Protein AF-A0A3D0TY57-F1 (afdb_monomer_lite)

Radius of gyration: 16.29 Å; chains: 1; bounding box: 37×27×42 Å

Sequence (102 aa):
MGFAFADENRDRVNLVEIDNGDGCVAPTDETIATAEYPISRFLYTYIDAARADEPAVEAFIDFMLSDEGQPFVIDAGYVNVSAADTEKSRTVWATRTTGHSF

Structure (mmCIF, N/CA/C/O backbone):
data_AF-A0A3D0TY57-F1
#
_entry.id   AF-A0A3D0TY57-F1
#
loop_
_atom_site.group_PDB
_atom_site.id
_atom_site.type_symbol
_atom_site.label_atom_id
_atom_site.label_alt_id
_atom_site.label_comp_id
_atom_site.label_asym_id
_atom_site.label_entity_id
_atom_site.label_seq_id
_atom_site.pdbx_PDB_ins_code
_atom_site.Cartn_x
_atom_site.Cartn_y
_atom_site.Cartn_z
_atom_site.occupancy
_atom_site.B_iso_or_equiv
_atom_site.auth_seq_id
_atom_site.auth_comp_id
_atom_site.auth_asym_id
_atom_site.auth_atom_id
_atom_site.pdbx_PDB_model_num
ATOM 1 N N . MET A 1 1 ? -2.482 -13.333 15.336 1.00 64.94 1 MET A N 1
ATOM 2 C CA . MET A 1 1 ? -3.776 -13.436 14.628 1.00 64.94 1 MET A CA 1
ATOM 3 C C . MET A 1 1 ? -4.029 -12.078 14.001 1.00 64.94 1 MET A C 1
ATOM 5 O O . MET A 1 1 ? -3.837 -11.095 14.705 1.00 64.94 1 MET A O 1
ATOM 9 N N . GLY A 1 2 ? -4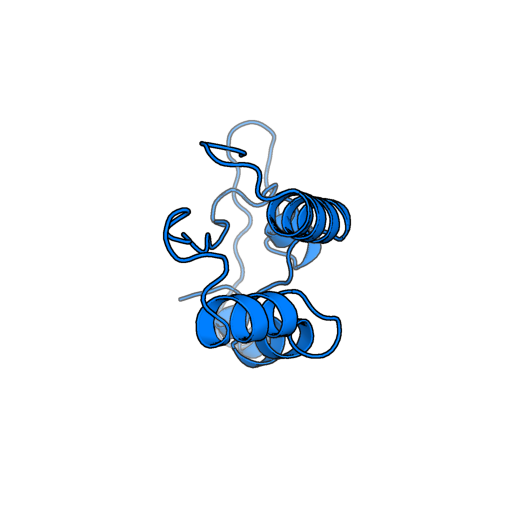.306 -12.013 12.699 1.00 82.31 2 GLY A N 1
ATOM 10 C CA . GLY A 1 2 ? -4.545 -10.748 11.990 1.00 82.31 2 GLY A CA 1
ATOM 11 C C . GLY A 1 2 ? -6.022 -10.350 11.990 1.00 82.31 2 GLY A C 1
ATOM 12 O O . GLY A 1 2 ? -6.866 -11.142 12.411 1.00 82.31 2 GLY A O 1
ATOM 13 N N . PHE A 1 3 ? -6.314 -9.147 11.492 1.00 88.00 3 PHE A N 1
ATOM 14 C CA . PHE A 1 3 ? -7.670 -8.602 11.398 1.00 88.00 3 PHE A CA 1
ATOM 15 C C . PHE A 1 3 ? -8.625 -9.514 10.612 1.00 88.00 3 PHE A C 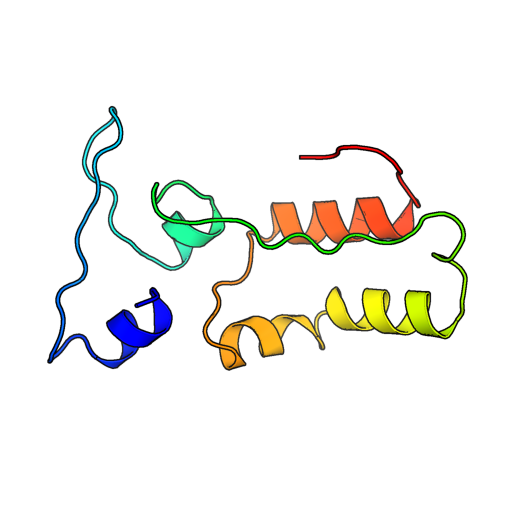1
ATOM 17 O O . PHE A 1 3 ? -9.638 -9.901 11.177 1.00 88.00 3 PHE A O 1
ATOM 24 N N . ALA A 1 4 ? -8.267 -9.965 9.401 1.00 87.12 4 ALA A N 1
ATOM 25 C CA . ALA A 1 4 ? -9.146 -10.809 8.577 1.00 87.12 4 ALA A CA 1
ATOM 26 C C . ALA A 1 4 ? -9.614 -12.090 9.285 1.00 87.12 4 ALA A C 1
ATOM 28 O O . ALA A 1 4 ? -10.799 -12.401 9.297 1.00 87.12 4 ALA A O 1
ATOM 29 N N . PHE A 1 5 ? -8.707 -12.787 9.981 1.00 87.88 5 PHE A N 1
ATOM 30 C CA . PHE A 1 5 ? -9.098 -13.950 10.781 1.00 87.88 5 PHE A CA 1
ATOM 31 C C . PHE A 1 5 ? -10.121 -13.573 11.861 1.00 87.88 5 PHE A C 1
ATOM 33 O O . PHE A 1 5 ? -11.082 -14.304 12.092 1.00 87.88 5 PHE A O 1
ATOM 40 N N . ALA A 1 6 ? -9.886 -12.468 12.572 1.00 88.56 6 ALA A N 1
ATOM 41 C CA . ALA A 1 6 ? -10.767 -12.044 13.651 1.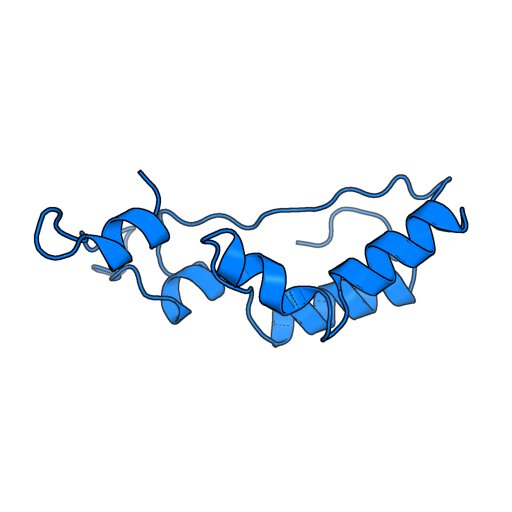00 88.56 6 ALA A CA 1
ATOM 42 C C . ALA A 1 6 ? -12.126 -11.557 13.133 1.00 88.56 6 ALA A C 1
ATOM 44 O O . ALA A 1 6 ? -13.138 -11.801 13.785 1.00 88.56 6 ALA A O 1
ATOM 45 N N . ASP A 1 7 ? -12.147 -10.939 11.954 1.00 87.50 7 ASP A N 1
ATOM 46 C CA . ASP A 1 7 ? -13.351 -10.472 11.275 1.00 87.50 7 ASP A CA 1
ATOM 47 C C . ASP A 1 7 ? -14.284 -11.627 10.881 1.00 87.50 7 ASP A C 1
ATOM 49 O O . ASP A 1 7 ? -15.480 -11.605 11.176 1.00 87.50 7 ASP A O 1
ATOM 53 N N . GLU A 1 8 ? -13.710 -12.696 10.325 1.00 88.31 8 GLU A N 1
ATOM 54 C CA . GLU A 1 8 ? -14.430 -13.917 9.943 1.00 88.31 8 GLU A CA 1
ATOM 55 C C . GLU A 1 8 ? -14.902 -14.754 11.145 1.00 88.31 8 GLU A C 1
ATOM 57 O O . GLU A 1 8 ? -15.800 -15.582 11.009 1.00 88.31 8 GLU A O 1
ATOM 62 N N . ASN A 1 9 ? -14.297 -14.565 12.324 1.00 92.50 9 ASN A N 1
ATOM 63 C CA . ASN A 1 9 ? -14.526 -15.387 13.520 1.00 92.50 9 ASN A CA 1
ATOM 64 C C . ASN A 1 9 ? -15.028 -14.557 14.714 1.00 92.50 9 ASN A C 1
ATOM 66 O O . ASN A 1 9 ? -14.726 -14.884 15.866 1.00 92.50 9 ASN A O 1
ATOM 70 N N . ARG A 1 10 ? -15.784 -13.480 14.471 1.00 88.69 10 ARG A N 1
ATOM 71 C CA . ARG A 1 10 ? -16.310 -12.589 15.529 1.00 88.69 10 ARG A CA 1
ATOM 72 C C . ARG A 1 10 ? -17.176 -13.293 16.584 1.00 88.69 10 ARG A C 1
ATOM 74 O O . ARG A 1 10 ? -17.372 -12.760 17.669 1.00 88.69 10 ARG A O 1
ATOM 81 N N . ASP A 1 11 ? -17.692 -14.486 16.294 1.00 93.69 11 ASP A N 1
ATOM 82 C CA . ASP A 1 11 ? -18.414 -15.343 17.244 1.00 93.69 11 ASP A CA 1
ATOM 83 C C . ASP A 1 11 ? -17.483 -16.071 18.236 1.00 93.69 11 ASP A C 1
ATOM 85 O O . ASP A 1 11 ? -17.925 -16.539 19.287 1.00 93.69 11 ASP A O 1
ATOM 89 N N . ARG A 1 12 ? -16.187 -16.163 17.915 1.00 93.00 12 ARG A N 1
ATOM 90 C CA . ARG A 1 12 ? -15.167 -16.910 18.671 1.00 93.00 12 ARG A CA 1
ATOM 91 C C . ARG A 1 12 ? -14.067 -16.025 19.237 1.00 93.00 12 ARG A C 1
ATOM 93 O O . ARG A 1 12 ? -13.400 -16.435 20.188 1.00 93.00 12 ARG A O 1
ATOM 100 N N . VAL A 1 13 ? -13.842 -14.853 18.648 1.00 91.75 13 VAL A N 1
ATOM 101 C CA . VAL A 1 13 ? -12.825 -13.894 19.083 1.00 91.75 13 VAL A CA 1
ATOM 102 C C . VAL A 1 13 ? -13.393 -12.482 19.145 1.00 91.75 13 VAL A C 1
ATOM 104 O O . VAL A 1 13 ? -14.234 -12.100 18.341 1.00 91.75 13 VAL A O 1
ATOM 107 N N . ASN A 1 14 ? -12.891 -11.695 20.095 1.00 90.00 14 ASN A N 1
ATOM 108 C CA . ASN A 1 14 ? -13.252 -10.289 20.228 1.00 90.00 14 ASN A CA 1
ATOM 109 C C . ASN A 1 14 ? -12.209 -9.416 19.528 1.00 90.00 14 ASN A C 1
ATOM 111 O O . ASN A 1 14 ? -11.008 -9.577 19.760 1.00 90.00 14 ASN A O 1
ATOM 115 N N . LEU A 1 15 ? -12.677 -8.465 18.722 1.00 91.06 15 LEU A N 1
ATOM 116 C CA . LEU A 1 15 ? -11.871 -7.329 18.286 1.00 91.06 15 LEU A CA 1
ATOM 117 C C . LEU A 1 15 ? -11.693 -6.369 19.468 1.00 91.06 15 LEU A C 1
ATOM 119 O O . LEU A 1 15 ? -12.612 -6.183 20.266 1.00 91.06 15 LEU A O 1
ATOM 123 N N . VAL A 1 16 ? -10.501 -5.793 19.599 1.00 91.75 16 VAL A N 1
ATOM 124 C CA . VAL A 1 16 ? -10.139 -4.915 20.716 1.00 91.75 16 VAL A CA 1
ATOM 125 C C . VAL A 1 16 ? -9.759 -3.557 20.154 1.00 91.75 16 VAL A C 1
ATOM 127 O O . VAL A 1 16 ? -8.947 -3.477 19.237 1.00 91.75 16 VAL A O 1
ATOM 130 N N . GLU A 1 17 ? -10.353 -2.503 20.702 1.00 95.19 17 GLU A N 1
ATOM 131 C CA . GLU A 1 17 ? -9.945 -1.133 20.408 1.00 95.19 17 GLU A CA 1
ATOM 132 C C . GLU A 1 17 ? -8.636 -0.817 21.131 1.00 95.19 17 GLU A C 1
ATOM 134 O O . GLU A 1 17 ? -8.415 -1.269 22.258 1.00 95.19 17 GLU A O 1
ATOM 139 N N . ILE A 1 18 ? -7.767 -0.038 20.493 1.00 95.12 18 ILE A N 1
ATOM 140 C CA . ILE A 1 18 ? -6.450 0.289 21.039 1.00 95.12 18 ILE A CA 1
ATOM 141 C C . ILE A 1 18 ? -6.316 1.801 21.154 1.00 95.12 18 ILE A C 1
ATOM 143 O O . ILE A 1 18 ? -6.585 2.524 20.199 1.00 95.12 18 ILE A O 1
ATOM 147 N N . ASP A 1 19 ? -5.883 2.257 22.326 1.00 94.88 19 ASP A N 1
ATOM 148 C CA . ASP A 1 19 ? -5.530 3.649 22.592 1.00 94.88 19 ASP A CA 1
ATOM 149 C C . ASP A 1 19 ? -4.010 3.827 22.488 1.00 94.88 19 ASP A C 1
ATOM 151 O O . ASP A 1 19 ? -3.244 3.081 23.105 1.00 94.88 19 ASP A O 1
ATOM 155 N N . ASN A 1 20 ? -3.581 4.811 21.697 1.00 91.19 20 ASN A N 1
ATOM 156 C CA . ASN A 1 20 ? -2.178 5.192 21.523 1.00 91.19 20 ASN A CA 1
ATOM 157 C C . ASN A 1 20 ? -1.907 6.667 21.893 1.00 91.19 20 ASN A C 1
ATOM 159 O O . ASN A 1 20 ? -0.908 7.240 21.464 1.00 91.19 20 ASN A O 1
ATOM 163 N N . GLY A 1 21 ? -2.787 7.281 22.691 1.00 92.81 21 GLY A N 1
ATOM 164 C CA . GLY A 1 21 ? -2.626 8.630 23.243 1.00 92.81 21 GLY A CA 1
ATOM 165 C C . GLY A 1 21 ? -3.803 9.575 22.991 1.00 92.81 21 GLY A C 1
ATOM 166 O O . GLY A 1 21 ? -3.958 10.532 23.746 1.00 92.81 21 GLY A O 1
ATOM 167 N N . ASP A 1 22 ? -4.639 9.285 21.992 1.00 90.88 22 ASP A N 1
ATOM 168 C CA . ASP A 1 22 ? -5.757 10.136 21.550 1.00 90.88 22 ASP A CA 1
ATOM 169 C C . ASP A 1 22 ? -7.129 9.445 21.695 1.00 90.88 22 ASP A C 1
ATOM 171 O O . ASP A 1 22 ? -8.130 9.886 21.127 1.00 90.88 22 ASP A O 1
ATOM 175 N N . GLY A 1 23 ? -7.191 8.372 22.491 1.00 94.06 23 GLY A N 1
ATOM 176 C CA . GLY A 1 23 ? -8.393 7.580 22.725 1.00 94.06 23 GLY A CA 1
ATOM 177 C C . GLY A 1 23 ? -8.418 6.273 21.934 1.00 94.06 23 GLY A C 1
ATOM 178 O O . GLY A 1 23 ? -7.566 5.995 21.091 1.00 94.06 23 GLY A O 1
ATOM 179 N N . CYS A 1 24 ? -9.403 5.434 22.250 1.00 96.50 24 CYS A N 1
ATOM 180 C CA . CYS A 1 24 ? -9.556 4.117 21.644 1.00 96.50 24 CYS A CA 1
ATOM 181 C C . CYS A 1 24 ? -9.938 4.212 20.162 1.00 96.50 24 CYS A C 1
ATOM 183 O O . CYS A 1 24 ? -10.933 4.847 19.812 1.00 96.50 24 CYS A O 1
ATOM 185 N N . VAL A 1 25 ? -9.194 3.502 19.313 1.00 96.88 25 VAL A N 1
ATOM 186 C CA . VAL A 1 25 ? -9.515 3.306 17.895 1.00 96.88 25 VAL A CA 1
ATOM 187 C C . VAL A 1 25 ? -9.859 1.839 17.658 1.00 96.88 25 VAL A C 1
ATOM 189 O O . VAL A 1 25 ? -9.091 0.941 18.018 1.00 96.88 25 VAL A O 1
ATOM 192 N N . ALA A 1 26 ? -11.016 1.584 17.050 1.00 94.62 26 ALA A N 1
ATOM 193 C CA . ALA A 1 26 ? -11.441 0.244 16.665 1.00 94.62 26 ALA A CA 1
ATOM 194 C C . ALA A 1 26 ? -10.723 -0.229 15.390 1.00 94.62 26 ALA A C 1
ATOM 196 O O . ALA A 1 26 ? -10.471 0.589 14.503 1.00 94.62 26 ALA A O 1
ATOM 197 N N . PRO A 1 27 ? -10.430 -1.533 15.249 1.00 93.31 27 PRO A N 1
ATOM 198 C CA . PRO A 1 27 ? -9.925 -2.088 14.000 1.00 93.31 27 PRO A CA 1
ATOM 199 C C . PRO A 1 27 ? -11.073 -2.221 12.992 1.00 93.31 27 PRO A C 1
ATOM 201 O O . PRO A 1 27 ? -11.910 -3.116 13.112 1.00 93.31 27 PRO A O 1
ATOM 204 N N . THR A 1 28 ? -11.118 -1.335 12.005 1.00 92.38 28 THR A N 1
ATOM 205 C CA . THR A 1 28 ? -12.016 -1.406 10.845 1.00 92.38 28 THR A CA 1
ATOM 206 C C . THR A 1 28 ? -11.180 -1.343 9.572 1.00 92.38 28 THR A C 1
ATOM 208 O O . THR A 1 28 ? -10.016 -0.945 9.623 1.00 92.38 28 THR A O 1
ATOM 211 N N . ASP A 1 29 ? -11.754 -1.705 8.423 1.00 90.88 29 ASP A N 1
ATOM 212 C CA . ASP A 1 29 ? -11.053 -1.558 7.140 1.00 90.88 29 ASP A CA 1
ATOM 213 C C . ASP A 1 29 ? -10.541 -0.124 6.942 1.00 90.88 29 ASP A C 1
ATOM 215 O O . ASP A 1 29 ? -9.401 0.080 6.540 1.00 90.88 29 ASP A O 1
ATOM 219 N N . GLU A 1 30 ? -11.349 0.876 7.296 1.00 91.69 30 GLU A N 1
ATOM 220 C CA . GLU A 1 30 ? -10.989 2.289 7.176 1.00 91.69 30 GLU A CA 1
ATOM 221 C C . GLU A 1 30 ? -9.819 2.668 8.093 1.00 91.69 30 GLU A C 1
ATOM 223 O O . GLU A 1 30 ? -8.803 3.159 7.604 1.00 91.69 30 GLU A O 1
ATOM 228 N N . THR A 1 31 ? -9.913 2.380 9.396 1.00 93.25 31 THR A N 1
ATOM 229 C CA . THR A 1 31 ? -8.869 2.766 10.361 1.00 93.25 31 THR A CA 1
ATOM 230 C C . THR A 1 31 ? -7.571 1.987 10.148 1.00 93.25 31 THR A C 1
ATOM 232 O O . THR A 1 31 ? -6.489 2.478 10.465 1.00 93.25 31 THR A O 1
ATOM 235 N N . ILE A 1 32 ? -7.644 0.774 9.592 1.00 93.44 32 ILE A N 1
ATOM 236 C CA . ILE A 1 32 ? -6.470 -0.010 9.200 1.00 93.44 32 ILE A CA 1
ATOM 237 C C . ILE A 1 32 ? -5.845 0.560 7.921 1.00 93.44 32 ILE A C 1
ATOM 239 O O . ILE A 1 32 ? -4.624 0.703 7.868 1.00 93.44 32 ILE A O 1
ATOM 243 N N . ALA A 1 33 ? -6.652 0.901 6.912 1.00 91.50 33 ALA A N 1
ATOM 244 C CA . ALA A 1 33 ? -6.174 1.433 5.634 1.00 91.50 33 ALA A CA 1
ATOM 245 C C . ALA A 1 33 ? -5.479 2.796 5.774 1.00 91.50 33 ALA A C 1
ATOM 247 O O . ALA A 1 33 ? -4.549 3.082 5.020 1.00 91.50 33 ALA A O 1
ATOM 248 N N . THR A 1 34 ? -5.911 3.622 6.731 1.00 90.25 34 THR A N 1
ATOM 249 C CA . THR A 1 34 ? -5.328 4.944 7.026 1.00 90.25 34 THR A CA 1
ATOM 250 C C . THR A 1 34 ? -4.240 4.912 8.102 1.00 90.25 34 THR A C 1
ATOM 252 O O . THR A 1 34 ? -3.649 5.947 8.405 1.00 90.25 34 THR A O 1
ATOM 255 N N . ALA A 1 35 ? -3.956 3.736 8.673 1.00 89.81 35 ALA A N 1
ATOM 256 C CA . ALA A 1 35 ? -3.064 3.538 9.817 1.00 89.81 35 ALA A CA 1
ATOM 257 C C . ALA A 1 35 ? -3.468 4.287 11.108 1.00 89.81 35 ALA A C 1
ATOM 259 O O . ALA A 1 35 ? -2.652 4.431 12.020 1.00 89.81 35 ALA A O 1
ATOM 260 N N . GLU A 1 36 ? -4.728 4.714 11.224 1.00 91.94 36 GLU A N 1
ATOM 261 C CA . GLU A 1 36 ? -5.301 5.243 12.469 1.00 91.94 36 GLU A CA 1
ATOM 262 C C . GLU A 1 36 ? -5.399 4.164 13.552 1.00 91.94 36 GLU A C 1
ATOM 264 O O . GLU A 1 36 ? -5.159 4.435 14.729 1.00 91.94 36 GLU A O 1
ATOM 269 N N . TYR A 1 37 ? -5.710 2.919 13.171 1.00 94.12 37 TYR A N 1
ATOM 270 C CA . TYR A 1 37 ? -5.632 1.793 14.090 1.00 94.12 37 TYR A CA 1
ATOM 271 C C . TYR A 1 37 ? -4.154 1.472 14.361 1.00 94.12 37 TYR A C 1
ATOM 273 O O . TYR A 1 37 ? -3.437 1.043 13.449 1.00 94.12 37 TYR A O 1
ATOM 281 N N . PRO A 1 38 ? -3.672 1.611 15.608 1.00 92.06 38 PRO A N 1
ATOM 282 C CA . PRO A 1 38 ? -2.237 1.672 15.901 1.00 92.06 38 PRO A CA 1
ATOM 283 C C . PRO A 1 38 ? -1.512 0.326 15.770 1.00 92.06 38 PRO A C 1
ATOM 285 O O . PRO A 1 38 ? -0.285 0.286 15.727 1.00 92.06 38 PRO A O 1
ATOM 288 N N . ILE A 1 39 ? -2.246 -0.790 15.697 1.00 91.94 39 ILE A N 1
ATOM 289 C CA . ILE A 1 39 ? -1.686 -2.130 15.457 1.00 91.94 39 ILE A CA 1
ATOM 290 C C . ILE A 1 39 ? -1.972 -2.552 14.009 1.00 91.94 39 ILE A C 1
ATOM 292 O O . ILE A 1 39 ? -2.515 -3.622 13.7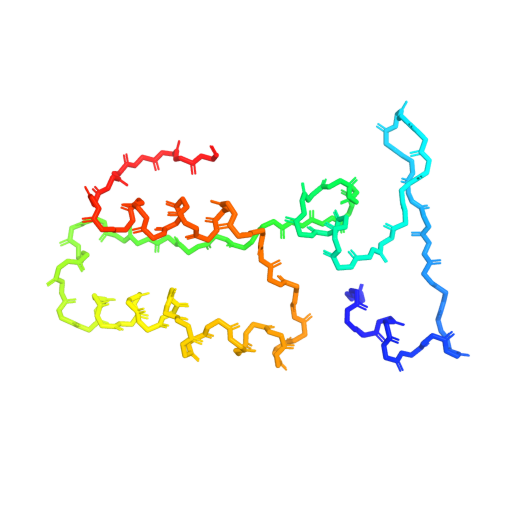31 1.00 91.94 39 ILE A O 1
ATOM 296 N N . SER A 1 40 ? -1.610 -1.679 13.076 1.00 90.75 40 SER A N 1
ATOM 297 C CA . SER A 1 40 ? -1.611 -1.912 11.631 1.00 90.75 40 SER A CA 1
ATOM 298 C C . SER A 1 40 ? -0.212 -1.642 11.063 1.00 90.75 40 SER A C 1
ATOM 300 O O . SER A 1 40 ? 0.662 -1.098 11.740 1.00 90.75 40 SER A O 1
ATOM 302 N N . ARG A 1 41 ? 0.053 -2.093 9.834 1.00 90.69 41 ARG A N 1
ATOM 303 C CA . ARG A 1 41 ? 1.300 -1.772 9.128 1.00 90.69 41 ARG A CA 1
ATOM 304 C C . ARG A 1 41 ? 1.089 -1.809 7.625 1.00 90.69 41 ARG A C 1
ATOM 306 O O . ARG A 1 41 ? 0.473 -2.745 7.118 1.00 90.69 41 ARG A O 1
ATOM 313 N N . PHE A 1 42 ? 1.697 -0.863 6.923 1.00 90.94 42 P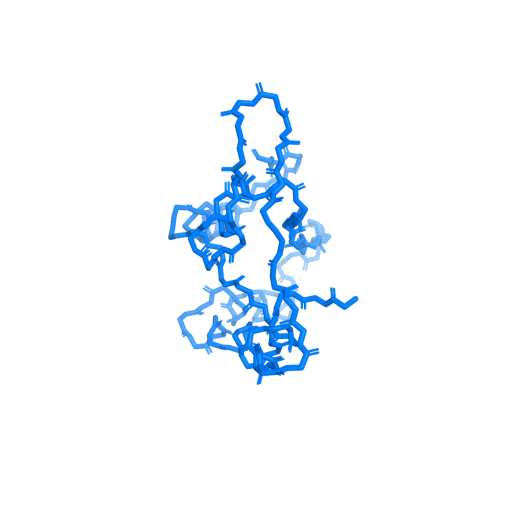HE A N 1
ATOM 314 C CA . PHE A 1 42 ? 1.820 -0.936 5.473 1.00 90.94 42 PHE A CA 1
ATOM 315 C C . PHE A 1 42 ? 2.756 -2.078 5.063 1.00 90.94 42 PHE A C 1
ATOM 317 O O . PHE A 1 42 ? 3.753 -2.377 5.734 1.00 90.94 42 PHE A O 1
ATOM 324 N N . LEU A 1 43 ? 2.424 -2.723 3.949 1.00 90.94 43 LEU A N 1
ATOM 325 C CA . LEU A 1 43 ? 3.302 -3.669 3.276 1.00 90.94 43 LEU A CA 1
ATOM 326 C C . LEU A 1 43 ? 3.978 -2.950 2.115 1.00 90.94 43 LEU A C 1
ATOM 328 O O . LEU A 1 43 ? 3.311 -2.456 1.213 1.00 90.94 43 LEU A O 1
ATOM 332 N N . TYR A 1 44 ? 5.305 -2.896 2.155 1.00 91.44 44 TYR A N 1
ATOM 333 C CA . TYR A 1 44 ? 6.100 -2.238 1.127 1.00 91.44 44 TYR A CA 1
ATOM 334 C C . TYR A 1 44 ? 6.690 -3.264 0.162 1.00 91.44 44 TYR A C 1
ATOM 336 O O . TYR A 1 44 ? 7.254 -4.275 0.588 1.00 91.44 44 TYR A O 1
ATOM 344 N N . THR A 1 45 ? 6.616 -2.952 -1.130 1.00 91.69 45 THR A N 1
ATOM 345 C CA . THR A 1 45 ? 7.329 -3.665 -2.193 1.00 91.69 45 THR A CA 1
ATOM 346 C C . THR A 1 45 ? 8.573 -2.865 -2.561 1.00 91.69 45 THR A C 1
ATOM 348 O O . THR A 1 45 ? 8.476 -1.706 -2.958 1.00 91.69 45 THR A O 1
ATOM 351 N N . TYR A 1 46 ? 9.750 -3.475 -2.422 1.00 92.62 46 TYR A N 1
ATOM 352 C CA . TYR A 1 46 ? 11.023 -2.842 -2.766 1.00 92.62 46 TYR A CA 1
ATOM 353 C C . TYR A 1 46 ? 11.488 -3.321 -4.134 1.00 92.62 46 TYR A C 1
ATOM 355 O O . TYR A 1 46 ? 11.641 -4.522 -4.357 1.00 92.62 46 TYR A O 1
ATOM 363 N N . ILE A 1 47 ? 11.735 -2.371 -5.031 1.00 93.56 47 ILE A N 1
ATOM 364 C CA . ILE A 1 47 ? 12.168 -2.636 -6.400 1.00 93.56 47 ILE A CA 1
ATOM 365 C C . ILE A 1 47 ? 13.607 -2.146 -6.539 1.00 93.56 47 ILE A C 1
ATOM 367 O O . ILE A 1 47 ? 13.932 -1.020 -6.160 1.00 93.56 47 ILE A O 1
ATOM 371 N N . ASP A 1 48 ? 14.476 -2.999 -7.075 1.00 94.31 48 ASP A N 1
ATOM 372 C CA . ASP A 1 48 ? 15.823 -2.595 -7.468 1.00 94.31 48 ASP A CA 1
ATOM 373 C C . ASP A 1 48 ? 15.721 -1.635 -8.660 1.00 94.31 48 ASP A C 1
ATOM 375 O O . ASP A 1 48 ? 15.322 -2.035 -9.754 1.00 94.31 48 ASP A O 1
ATOM 379 N N . ALA A 1 49 ? 16.079 -0.365 -8.450 1.00 93.50 49 ALA A N 1
ATOM 380 C CA . ALA A 1 49 ? 15.977 0.672 -9.474 1.00 93.50 49 ALA A CA 1
ATOM 381 C C . ALA A 1 49 ? 16.781 0.334 -10.740 1.00 93.50 49 ALA A C 1
ATOM 383 O O . ALA A 1 49 ? 16.373 0.709 -11.834 1.00 93.50 49 ALA A O 1
ATOM 384 N N . ALA A 1 50 ? 17.883 -0.416 -10.614 1.00 95.94 50 ALA A N 1
ATOM 385 C CA . ALA A 1 50 ? 18.683 -0.838 -11.763 1.00 95.94 50 ALA A CA 1
ATOM 386 C C . ALA A 1 50 ? 17.985 -1.901 -12.631 1.00 95.94 50 ALA A C 1
ATOM 388 O O . ALA A 1 50 ? 18.420 -2.149 -13.754 1.00 95.94 50 ALA A O 1
ATOM 389 N N . ARG A 1 51 ? 16.927 -2.532 -12.110 1.00 96.56 51 ARG A N 1
ATOM 390 C CA . ARG A 1 51 ? 16.163 -3.605 -12.760 1.00 96.56 51 ARG A CA 1
ATOM 391 C C . ARG A 1 51 ? 14.708 -3.240 -13.033 1.00 96.56 51 ARG A C 1
ATOM 393 O O . ARG A 1 51 ? 13.965 -4.080 -13.525 1.00 96.56 51 ARG A O 1
ATOM 400 N N . ALA A 1 52 ? 14.288 -2.020 -12.703 1.00 95.56 52 ALA A N 1
ATOM 401 C CA . ALA A 1 52 ? 12.894 -1.602 -12.825 1.00 95.56 52 ALA A CA 1
ATOM 402 C C . ALA A 1 52 ? 12.362 -1.750 -14.262 1.00 95.56 52 ALA A C 1
ATOM 404 O O . ALA A 1 52 ? 11.219 -2.148 -14.443 1.00 95.56 52 ALA A O 1
ATOM 405 N N . ASP A 1 53 ? 13.209 -1.510 -15.264 1.00 96.25 53 ASP A N 1
ATOM 406 C CA . ASP A 1 53 ? 12.837 -1.603 -16.681 1.00 96.25 53 ASP A CA 1
ATOM 407 C C . ASP A 1 53 ? 13.084 -3.006 -17.281 1.00 96.25 53 ASP A C 1
ATOM 409 O O . ASP A 1 53 ? 12.973 -3.205 -18.493 1.00 96.25 53 ASP A O 1
ATOM 413 N N . GLU A 1 54 ? 13.441 -4.007 -16.463 1.00 98.44 54 GLU A N 1
ATOM 414 C CA . GLU A 1 54 ? 13.415 -5.398 -16.918 1.00 98.44 54 GLU A CA 1
ATOM 415 C C . GLU A 1 54 ? 11.953 -5.794 -17.203 1.00 98.44 54 GLU A C 1
ATOM 417 O O . GLU A 1 54 ? 11.117 -5.683 -16.304 1.00 98.44 54 GLU A O 1
ATOM 422 N N . PRO A 1 55 ? 11.615 -6.328 -18.396 1.00 98.38 55 PRO A N 1
ATOM 423 C CA . PRO A 1 55 ? 10.217 -6.517 -18.800 1.00 98.38 55 PRO A CA 1
ATOM 424 C C . PRO A 1 55 ? 9.362 -7.336 -17.825 1.00 98.38 55 PRO A C 1
ATOM 426 O O . PRO A 1 55 ? 8.168 -7.094 -17.683 1.00 98.38 55 PRO A O 1
ATOM 429 N N . ALA A 1 56 ? 9.964 -8.317 -17.145 1.00 97.94 56 ALA A N 1
ATOM 430 C CA . ALA A 1 56 ? 9.269 -9.133 -16.154 1.00 97.94 56 ALA A CA 1
ATOM 431 C C . ALA A 1 56 ? 8.991 -8.376 -14.846 1.00 97.94 56 ALA A C 1
ATOM 433 O O . ALA A 1 56 ? 7.957 -8.606 -14.223 1.00 97.94 56 ALA A O 1
ATOM 434 N N . VAL A 1 57 ? 9.900 -7.487 -14.434 1.00 97.81 57 VAL A N 1
ATOM 435 C CA . VAL A 1 57 ? 9.717 -6.638 -13.252 1.00 97.81 57 VAL A CA 1
ATOM 436 C C . VAL A 1 57 ? 8.624 -5.623 -13.539 1.00 97.81 57 VAL A C 1
ATOM 438 O O . VAL A 1 57 ? 7.668 -5.537 -12.774 1.00 97.81 57 VAL A O 1
ATOM 441 N N . GLU A 1 58 ? 8.723 -4.924 -14.670 1.00 98.00 58 GLU A N 1
ATOM 442 C CA . GLU A 1 58 ? 7.747 -3.906 -15.046 1.00 98.00 58 GLU A CA 1
ATOM 443 C C . GLU A 1 58 ? 6.334 -4.483 -15.154 1.00 98.00 58 GLU A C 1
ATOM 445 O O . GLU A 1 58 ? 5.429 -4.020 -14.463 1.00 98.00 58 GLU A O 1
ATOM 450 N N . ALA A 1 59 ? 6.167 -5.576 -15.905 1.00 98.31 59 ALA A N 1
ATOM 451 C CA . ALA A 1 59 ? 4.865 -6.213 -16.076 1.00 98.31 59 ALA A CA 1
ATOM 452 C C . ALA A 1 59 ? 4.250 -6.689 -14.749 1.00 98.31 59 ALA A C 1
ATOM 454 O O . ALA A 1 59 ? 3.036 -6.605 -14.561 1.00 98.31 59 ALA A O 1
ATOM 455 N N . PHE A 1 60 ? 5.067 -7.194 -13.820 1.00 97.69 60 PHE A N 1
ATOM 456 C CA . PHE A 1 60 ? 4.565 -7.652 -12.528 1.00 97.69 60 PHE A CA 1
ATOM 457 C C . PHE A 1 60 ? 4.122 -6.493 -11.631 1.00 97.69 60 PHE A C 1
ATOM 459 O O . PHE A 1 60 ? 3.081 -6.595 -10.983 1.00 97.69 60 PHE A O 1
ATOM 466 N N . ILE A 1 61 ? 4.885 -5.399 -11.589 1.00 97.19 61 ILE A N 1
ATOM 467 C CA . ILE A 1 61 ? 4.533 -4.233 -10.769 1.00 97.19 61 ILE A CA 1
ATOM 468 C C . ILE A 1 61 ? 3.327 -3.493 -11.359 1.00 97.19 61 ILE A C 1
ATOM 470 O O . ILE A 1 61 ? 2.434 -3.110 -10.602 1.00 97.19 61 ILE A O 1
ATOM 474 N N . ASP A 1 62 ? 3.236 -3.385 -12.687 1.00 97.62 62 ASP A N 1
ATOM 475 C CA . ASP A 1 62 ? 2.050 -2.862 -13.373 1.00 97.62 62 ASP A CA 1
ATOM 476 C C . ASP A 1 62 ? 0.805 -3.677 -13.020 1.00 97.62 62 ASP A C 1
ATOM 478 O O . ASP A 1 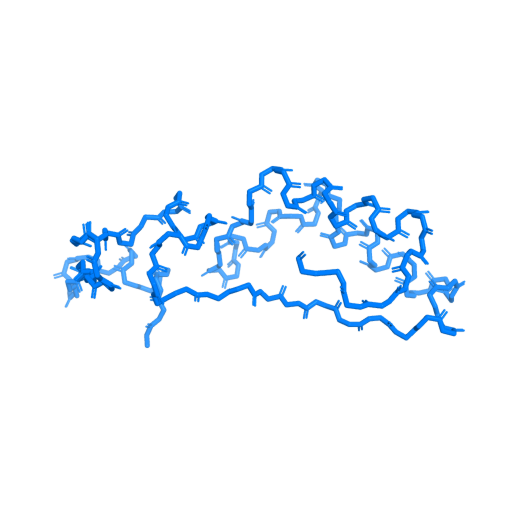62 ? -0.212 -3.114 -12.615 1.00 97.62 62 ASP A O 1
ATOM 482 N N . PHE A 1 63 ? 0.895 -5.009 -13.100 1.00 97.56 63 PHE A N 1
ATOM 483 C CA . PHE A 1 63 ? -0.192 -5.895 -12.692 1.00 97.56 63 PHE A CA 1
ATOM 484 C C . PHE A 1 63 ? -0.551 -5.700 -11.215 1.00 97.56 63 PHE A C 1
ATOM 486 O O . PHE A 1 63 ? -1.720 -5.482 -10.904 1.00 97.56 63 PHE A O 1
ATOM 493 N N . MET A 1 64 ? 0.435 -5.715 -10.312 1.00 95.44 64 MET A N 1
ATOM 494 C CA . MET A 1 64 ? 0.227 -5.542 -8.870 1.00 95.44 64 MET A CA 1
ATOM 495 C C . MET A 1 64 ? -0.528 -4.243 -8.546 1.00 95.44 64 MET A C 1
ATOM 497 O O . MET A 1 64 ? -1.412 -4.246 -7.690 1.00 95.44 64 MET A O 1
ATOM 501 N N . LEU A 1 65 ? -0.195 -3.137 -9.217 1.00 95.19 65 LEU A N 1
ATOM 502 C CA . LEU A 1 65 ? -0.804 -1.824 -8.982 1.00 95.19 65 LEU A CA 1
ATOM 503 C C . LEU A 1 65 ? -2.101 -1.593 -9.774 1.00 95.19 65 LEU A C 1
ATOM 505 O O . LEU A 1 65 ? -2.803 -0.614 -9.507 1.00 95.19 65 LEU A O 1
ATOM 509 N N . SER A 1 66 ? -2.423 -2.457 -10.738 1.00 95.81 66 SER A N 1
ATOM 510 C CA . SER A 1 66 ? -3.608 -2.339 -11.591 1.00 95.81 66 SER A CA 1
ATOM 511 C C . SER A 1 66 ? -4.913 -2.617 -10.844 1.00 95.81 66 SER A C 1
ATOM 513 O O . SER A 1 66 ? -4.937 -3.302 -9.823 1.00 95.81 66 SER A O 1
ATOM 515 N N . ASP A 1 67 ? -6.029 -2.151 -11.407 1.00 94.62 67 ASP A N 1
ATOM 516 C CA . ASP A 1 67 ? -7.368 -2.467 -10.892 1.00 94.62 67 ASP A CA 1
ATOM 517 C C . ASP A 1 67 ? -7.679 -3.979 -10.941 1.00 94.62 67 ASP A C 1
ATOM 519 O O . ASP A 1 67 ? -8.545 -4.450 -10.210 1.00 94.62 67 ASP A O 1
ATOM 523 N N . GLU A 1 68 ? -6.964 -4.748 -11.772 1.00 95.62 68 GLU A N 1
ATOM 524 C CA . GLU A 1 68 ? -7.055 -6.213 -11.832 1.00 95.62 68 GLU A CA 1
ATOM 525 C C . GLU A 1 68 ? -6.276 -6.892 -10.695 1.00 95.62 68 GLU A C 1
ATOM 527 O O . GLU A 1 68 ? -6.718 -7.911 -10.168 1.00 95.62 68 GLU A O 1
ATOM 532 N N . GLY A 1 69 ? -5.128 -6.333 -10.299 1.00 94.50 69 GLY A N 1
ATOM 533 C CA . GLY A 1 69 ? -4.267 -6.894 -9.257 1.00 94.50 69 GLY A CA 1
ATOM 534 C C . GLY A 1 69 ? -4.739 -6.594 -7.834 1.00 94.50 69 GLY A C 1
ATOM 535 O O . GLY A 1 69 ? -4.614 -7.435 -6.945 1.00 94.50 69 GLY A O 1
ATOM 536 N N . GLN A 1 70 ? -5.306 -5.407 -7.607 1.00 92.88 70 GLN A N 1
ATOM 537 C CA . GLN A 1 70 ? -5.715 -4.951 -6.272 1.00 92.88 70 GLN A CA 1
ATOM 538 C C . GLN A 1 70 ? -6.738 -5.862 -5.557 1.00 92.88 70 GLN A C 1
ATOM 540 O O . GLN A 1 70 ? -6.593 -6.059 -4.350 1.00 92.88 70 GLN A O 1
ATOM 545 N N . PRO A 1 71 ? -7.735 -6.477 -6.227 1.00 93.69 71 PRO A N 1
ATOM 546 C CA . PRO A 1 71 ? -8.662 -7.405 -5.574 1.00 93.69 71 PRO A CA 1
ATOM 547 C C . PRO A 1 71 ? -7.986 -8.585 -4.855 1.00 93.69 71 PRO A C 1
ATOM 549 O O . PRO A 1 71 ? -8.472 -9.016 -3.811 1.00 93.69 71 PRO A O 1
ATOM 552 N N . PHE A 1 72 ? -6.827 -9.058 -5.333 1.00 93.56 72 PHE A N 1
ATOM 553 C CA . PHE A 1 72 ? -6.121 -10.190 -4.718 1.00 93.56 72 PHE A CA 1
ATOM 554 C C . PHE A 1 72 ? -5.568 -9.890 -3.316 1.00 93.56 72 PHE A C 1
ATOM 556 O O . PHE A 1 72 ? -5.292 -10.815 -2.552 1.00 93.56 72 PHE A O 1
ATOM 563 N N . VAL A 1 73 ? -5.405 -8.614 -2.954 1.00 91.75 73 VAL A N 1
ATOM 564 C CA . VAL A 1 73 ? -5.006 -8.202 -1.599 1.00 91.75 73 VAL A CA 1
ATOM 565 C C . VAL A 1 73 ? -6.087 -8.596 -0.589 1.00 91.75 73 VAL A C 1
ATOM 567 O O . VAL A 1 73 ? -5.774 -9.155 0.464 1.00 91.75 73 VAL A O 1
ATOM 570 N N . ILE A 1 74 ? -7.354 -8.371 -0.946 1.00 89.19 74 ILE A N 1
ATOM 571 C CA . ILE A 1 74 ? -8.512 -8.713 -0.115 1.00 89.19 74 ILE A CA 1
ATOM 572 C C . ILE A 1 74 ? -8.663 -10.232 -0.027 1.00 89.19 74 ILE A C 1
ATOM 574 O O . ILE A 1 74 ? -8.808 -10.764 1.071 1.00 89.19 74 ILE A O 1
ATOM 578 N N . ASP A 1 75 ? -8.536 -10.940 -1.154 1.00 89.81 75 ASP A N 1
ATOM 579 C CA . ASP A 1 75 ? -8.600 -12.410 -1.190 1.00 89.81 75 ASP A CA 1
ATOM 580 C C . ASP A 1 75 ? -7.521 -13.066 -0.311 1.00 89.81 75 ASP A C 1
ATOM 582 O O . ASP A 1 75 ? -7.723 -14.145 0.248 1.00 89.81 75 ASP A O 1
ATOM 586 N N . ALA A 1 76 ? -6.368 -12.409 -0.160 1.00 89.12 76 ALA A N 1
ATOM 587 C CA . ALA A 1 76 ? -5.289 -12.842 0.722 1.00 89.12 76 ALA A CA 1
ATOM 588 C C . ALA A 1 76 ? -5.514 -12.486 2.210 1.00 89.12 76 ALA A C 1
ATOM 590 O O . ALA A 1 76 ? -4.667 -12.811 3.047 1.00 89.12 76 ALA A O 1
ATOM 591 N N . GLY A 1 77 ? -6.631 -11.839 2.559 1.00 88.12 77 GLY A N 1
ATOM 592 C CA . GLY A 1 77 ? -6.977 -11.442 3.926 1.00 88.12 77 GLY A CA 1
ATOM 593 C C . GLY A 1 77 ? -6.295 -10.154 4.397 1.00 88.12 77 GLY A C 1
ATOM 594 O O . GLY A 1 77 ? -6.083 -9.972 5.601 1.00 88.12 77 GLY A O 1
ATOM 595 N N . TYR A 1 78 ? -5.910 -9.273 3.471 1.00 91.25 78 TYR A N 1
ATOM 596 C CA . TYR A 1 78 ? -5.393 -7.941 3.779 1.00 91.25 78 TYR A CA 1
ATOM 597 C C . TYR A 1 78 ? -6.430 -6.858 3.481 1.00 91.25 78 TYR A C 1
ATOM 599 O O . TYR A 1 78 ? -7.404 -7.065 2.764 1.00 91.25 78 TYR A O 1
ATOM 607 N N . VAL A 1 79 ? -6.190 -5.676 4.039 1.00 91.88 79 VAL A N 1
ATOM 608 C CA . VAL A 1 79 ? -6.975 -4.474 3.767 1.00 91.88 79 VAL A CA 1
ATOM 609 C C . VAL A 1 79 ? -6.253 -3.684 2.681 1.00 91.88 79 VAL A C 1
ATOM 611 O O . VAL A 1 79 ? -5.033 -3.508 2.755 1.00 91.88 79 VAL A O 1
ATOM 614 N N . ASN A 1 80 ? -6.990 -3.222 1.672 1.00 91.50 80 ASN A N 1
ATOM 615 C CA . ASN A 1 80 ? -6.431 -2.322 0.669 1.00 91.50 80 ASN A CA 1
ATOM 616 C C . ASN A 1 80 ? -6.005 -1.003 1.313 1.00 91.50 80 ASN A C 1
ATOM 618 O O . ASN A 1 80 ? -6.672 -0.488 2.208 1.00 91.50 80 ASN A O 1
ATOM 622 N N . VAL A 1 81 ? -4.899 -0.440 0.832 1.00 90.56 81 VAL A N 1
ATOM 623 C CA . VAL A 1 81 ? -4.496 0.912 1.230 1.00 90.56 81 VAL A CA 1
ATOM 624 C C . VAL A 1 81 ? -5.510 1.939 0.725 1.00 90.56 81 VAL A C 1
ATOM 626 O O . VAL A 1 81 ? -6.337 1.650 -0.146 1.00 90.56 81 VAL A O 1
ATOM 629 N N . SER A 1 82 ? -5.452 3.158 1.258 1.00 89.69 82 SER A N 1
ATOM 630 C CA . SER A 1 82 ? -6.334 4.231 0.803 1.00 89.69 82 SER A CA 1
ATOM 631 C C . SER A 1 82 ? -6.190 4.490 -0.709 1.00 89.69 82 SER A C 1
ATOM 633 O O . SER A 1 82 ? -5.149 4.228 -1.324 1.00 89.69 82 SER A O 1
ATOM 635 N N . ALA A 1 83 ? -7.223 5.067 -1.330 1.00 90.00 83 ALA A N 1
ATOM 636 C CA . ALA A 1 83 ? -7.144 5.478 -2.735 1.00 90.00 83 ALA A CA 1
ATOM 637 C C . ALA A 1 83 ? -6.009 6.494 -2.975 1.00 90.00 83 ALA A C 1
ATOM 639 O O . ALA A 1 83 ? -5.378 6.481 -4.031 1.00 90.00 83 ALA A O 1
ATOM 640 N N . ALA A 1 84 ? -5.717 7.341 -1.980 1.00 90.81 84 ALA A N 1
ATOM 641 C CA . ALA A 1 84 ? -4.626 8.307 -2.048 1.00 90.81 84 ALA A CA 1
ATOM 642 C C . ALA A 1 84 ? -3.252 7.614 -2.066 1.00 90.81 84 ALA A C 1
ATOM 644 O O . ALA A 1 84 ? -2.386 7.987 -2.857 1.00 90.81 84 ALA A O 1
ATOM 645 N N . ASP A 1 85 ? -3.068 6.574 -1.249 1.00 91.31 85 ASP A N 1
ATOM 646 C CA . ASP A 1 85 ? -1.820 5.806 -1.211 1.00 91.31 85 ASP A CA 1
ATOM 647 C C . ASP A 1 85 ? -1.640 4.944 -2.461 1.00 91.31 85 ASP A C 1
ATOM 649 O O . ASP A 1 85 ? -0.534 4.853 -2.990 1.00 91.31 85 ASP A O 1
ATOM 653 N N . THR A 1 86 ? -2.729 4.384 -2.996 1.00 92.38 86 THR A N 1
ATOM 654 C CA . THR A 1 86 ? -2.704 3.655 -4.274 1.00 92.38 86 THR A CA 1
ATOM 655 C C . THR A 1 86 ? -2.213 4.562 -5.403 1.00 92.38 86 THR A C 1
ATOM 657 O O . THR A 1 86 ? -1.317 4.190 -6.164 1.00 92.38 86 THR A O 1
ATOM 660 N N . GLU A 1 87 ? -2.753 5.780 -5.489 1.00 94.31 87 GLU A N 1
ATOM 661 C CA . GLU A 1 87 ? -2.341 6.759 -6.498 1.00 94.31 87 GLU A CA 1
ATOM 662 C C . GLU A 1 87 ? -0.892 7.222 -6.293 1.00 94.31 87 GLU A C 1
ATOM 664 O O . GLU A 1 87 ? -0.132 7.352 -7.257 1.00 94.31 87 GLU A O 1
ATOM 669 N N . LYS A 1 88 ? -0.462 7.396 -5.036 1.00 93.44 88 LYS A N 1
ATOM 670 C CA . LYS A 1 88 ? 0.937 7.687 -4.701 1.00 93.44 88 LYS A CA 1
ATOM 671 C C . LYS A 1 88 ? 1.862 6.571 -5.189 1.00 93.44 88 LYS A C 1
ATOM 673 O O . LYS A 1 88 ? 2.868 6.871 -5.830 1.00 93.44 88 LYS A O 1
ATOM 678 N N . SER A 1 89 ? 1.528 5.303 -4.944 1.00 94.31 89 SER A N 1
ATOM 679 C CA . SER A 1 89 ? 2.314 4.154 -5.412 1.00 94.31 89 SER A CA 1
ATOM 680 C C . SER A 1 89 ? 2.375 4.073 -6.938 1.00 94.31 89 SER A C 1
ATOM 682 O O . SER A 1 89 ? 3.460 3.881 -7.487 1.00 94.31 89 SER A O 1
ATOM 684 N N . ARG A 1 90 ? 1.245 4.283 -7.628 1.00 95.69 90 ARG A N 1
ATOM 685 C CA . ARG A 1 90 ? 1.186 4.349 -9.100 1.00 95.69 90 ARG A CA 1
ATOM 686 C C . ARG A 1 90 ? 2.056 5.472 -9.647 1.00 95.69 90 ARG A C 1
ATOM 688 O O . ARG A 1 90 ? 2.816 5.245 -10.582 1.00 95.69 90 ARG A O 1
ATOM 695 N N . THR A 1 91 ? 2.005 6.649 -9.026 1.00 96.00 91 THR A N 1
ATOM 696 C CA . THR A 1 91 ? 2.840 7.790 -9.412 1.00 96.00 91 THR A CA 1
ATOM 697 C C . THR A 1 91 ? 4.320 7.478 -9.215 1.00 96.00 91 THR A C 1
ATOM 699 O O . THR A 1 91 ? 5.079 7.595 -10.170 1.00 96.00 91 THR A O 1
ATOM 702 N N . VAL A 1 92 ? 4.732 7.023 -8.023 1.00 94.62 92 VAL A N 1
ATOM 703 C CA . VAL A 1 92 ? 6.135 6.673 -7.718 1.00 94.62 92 VAL A CA 1
ATOM 704 C C . VAL A 1 92 ? 6.686 5.670 -8.728 1.00 94.62 92 VAL A C 1
ATOM 706 O O . VAL A 1 92 ? 7.807 5.836 -9.219 1.00 94.62 92 VAL A O 1
ATOM 709 N N . TRP A 1 93 ? 5.887 4.655 -9.061 1.00 95.94 93 TRP A N 1
ATOM 710 C CA . TRP A 1 93 ? 6.247 3.653 -10.050 1.00 95.94 93 TRP A CA 1
ATOM 711 C C . TRP A 1 93 ? 6.350 4.240 -11.466 1.00 95.94 93 TRP A C 1
ATOM 713 O O . TRP A 1 93 ? 7.383 4.074 -12.121 1.00 95.94 93 TRP A O 1
ATOM 723 N N . ALA A 1 94 ? 5.338 4.985 -11.918 1.00 95.56 94 ALA A N 1
ATOM 724 C CA . ALA A 1 94 ? 5.287 5.585 -13.252 1.00 95.56 94 ALA A CA 1
ATOM 725 C C . ALA A 1 94 ? 6.409 6.608 -13.496 1.00 95.56 94 ALA A C 1
ATOM 727 O O . ALA A 1 94 ? 6.933 6.706 -14.603 1.00 95.56 94 ALA A O 1
ATOM 728 N N . THR A 1 95 ? 6.809 7.360 -12.467 1.00 95.44 95 THR A N 1
ATOM 729 C CA . THR A 1 95 ? 7.877 8.368 -12.557 1.00 95.44 95 THR A CA 1
ATOM 730 C C . THR A 1 95 ? 9.253 7.832 -12.173 1.00 95.44 95 THR A C 1
ATOM 732 O O . THR A 1 95 ? 10.208 8.611 -12.136 1.00 95.44 95 THR A O 1
ATOM 735 N N . ARG A 1 96 ? 9.372 6.528 -11.869 1.00 93.56 96 ARG A N 1
ATOM 736 C CA . ARG A 1 96 ? 10.613 5.868 -11.418 1.00 93.56 96 ARG A CA 1
ATOM 737 C C . ARG A 1 96 ? 11.293 6.619 -10.269 1.00 93.56 96 ARG A C 1
ATOM 739 O O . ARG A 1 96 ? 12.516 6.749 -10.213 1.00 93.56 96 ARG A O 1
ATOM 746 N N . THR A 1 97 ? 10.498 7.158 -9.349 1.00 93.25 97 THR A N 1
ATOM 747 C CA . THR A 1 97 ? 11.027 7.942 -8.233 1.00 93.25 97 THR A CA 1
ATOM 748 C C . THR A 1 97 ? 11.733 7.019 -7.247 1.00 93.25 97 THR A C 1
ATOM 750 O O . THR A 1 97 ? 11.116 6.172 -6.611 1.00 93.25 97 THR A O 1
ATOM 753 N N . THR A 1 98 ? 13.047 7.191 -7.111 1.00 90.81 98 THR A N 1
ATOM 754 C CA . THR A 1 98 ? 13.878 6.415 -6.183 1.00 90.81 98 THR A CA 1
ATOM 755 C C . THR A 1 98 ? 14.038 7.120 -4.838 1.00 90.81 98 THR A C 1
ATOM 757 O O . THR A 1 98 ? 14.071 8.349 -4.782 1.00 90.81 98 THR A O 1
ATOM 760 N N . GLY A 1 99 ? 14.267 6.352 -3.772 1.00 81.88 99 GLY A N 1
ATOM 761 C CA . GLY A 1 99 ? 14.525 6.862 -2.424 1.00 81.88 99 GLY A CA 1
ATOM 762 C C . GLY A 1 99 ? 13.452 6.430 -1.427 1.00 81.88 99 GLY A C 1
ATOM 763 O O . GLY A 1 99 ? 12.586 5.616 -1.737 1.00 81.88 99 GLY A O 1
ATOM 764 N N . HIS A 1 100 ? 13.523 6.956 -0.207 1.00 64.38 100 HIS A N 1
ATOM 765 C CA . HIS A 1 100 ? 12.526 6.692 0.827 1.00 64.38 100 HIS A CA 1
ATOM 766 C C . HIS A 1 100 ? 11.338 7.645 0.665 1.00 64.38 100 HIS A C 1
ATOM 768 O O . HIS A 1 100 ? 11.333 8.733 1.235 1.00 64.38 100 HIS A O 1
ATOM 774 N N . SER A 1 101 ? 10.342 7.258 -0.130 1.00 59.75 101 SER A N 1
ATOM 775 C CA . SER A 1 101 ? 9.027 7.899 -0.106 1.00 59.75 101 SER A CA 1
ATOM 776 C C . SER A 1 101 ? 8.135 7.144 0.883 1.00 59.75 101 SER A C 1
ATOM 778 O O . SER A 1 101 ? 7.650 6.063 0.552 1.00 59.75 101 SER A O 1
ATOM 780 N N . PHE A 1 102 ? 7.955 7.687 2.090 1.00 56.91 102 PHE A N 1
ATOM 781 C CA . PHE A 1 102 ? 6.880 7.280 3.004 1.00 56.91 102 PHE A CA 1
ATOM 782 C C . PHE A 1 102 ? 5.757 8.306 2.936 1.00 56.91 102 PHE A C 1
ATOM 784 O O . PHE A 1 102 ? 6.027 9.494 2.638 1.00 56.91 102 PHE A O 1
#

Foldseek 3Di:
DDPLVCVVPVVPDPFFFDDPDPDTDTDDLVCQLACVRVPHDDDDDDDDLVCLPVVVNVVVLCCCLDPNNQVVCVVVRHRHHDPVVSVVSVVCSVVVPDDDDD

Secondary structure (DSSP, 8-state):
--HHHHHHTTTTS----EESSS-EE---HHHHHTT-SSS--PPPPP--GGGTTSHHHHHHHHHHHSTTTTHHHHHTT-PPPPHHHHHHHHHHHHTT--S---

pLDDT: mean 91.61, std 6.88, range [56.91, 98.44]